Protein AF-A0A2N9AM45-F1 (afdb_monomer_lite)

Structure (mmCIF, N/CA/C/O backbone):
data_AF-A0A2N9AM45-F1
#
_entry.id   AF-A0A2N9AM45-F1
#
loop_
_atom_site.group_PDB
_atom_site.id
_atom_site.type_symbol
_atom_site.label_atom_id
_atom_site.label_alt_id
_atom_site.label_comp_id
_atom_site.label_asym_id
_atom_site.label_entity_id
_atom_site.label_seq_id
_atom_site.pdbx_PDB_ins_code
_atom_site.Cartn_x
_atom_site.Cartn_y
_atom_site.Cartn_z
_atom_site.occupancy
_atom_site.B_iso_or_equiv
_atom_site.auth_seq_id
_atom_site.auth_comp_id
_atom_site.auth_asym_id
_atom_site.auth_atom_id
_atom_site.pdbx_PDB_model_num
ATOM 1 N N . MET A 1 1 ? 17.273 3.514 34.329 1.00 42.03 1 MET A N 1
ATOM 2 C CA . MET A 1 1 ? 18.452 2.628 34.223 1.00 42.03 1 MET A CA 1
ATOM 3 C C . MET A 1 1 ? 18.001 1.357 33.523 1.00 42.03 1 MET A C 1
ATOM 5 O O . MET A 1 1 ? 17.085 0.725 34.026 1.00 42.03 1 MET A O 1
ATOM 9 N N . ALA A 1 2 ? 18.543 1.046 32.346 1.00 45.50 2 ALA A N 1
ATOM 10 C CA . ALA A 1 2 ? 18.175 -0.137 31.568 1.00 45.50 2 ALA A CA 1
ATOM 11 C C . ALA A 1 2 ? 19.436 -0.976 31.325 1.00 45.50 2 ALA A C 1
ATOM 13 O O . ALA A 1 2 ? 20.410 -0.469 30.775 1.00 45.50 2 ALA A O 1
ATOM 14 N N . SER A 1 3 ? 19.427 -2.228 31.785 1.00 45.94 3 SER A N 1
ATOM 15 C CA . SER A 1 3 ? 20.497 -3.203 31.568 1.00 45.94 3 SER A CA 1
ATOM 16 C C . SER A 1 3 ? 20.273 -3.934 30.242 1.00 45.94 3 SER A C 1
ATOM 18 O O . SER A 1 3 ? 19.283 -4.651 30.093 1.00 45.94 3 SER A O 1
ATOM 20 N N . SER A 1 4 ? 21.183 -3.778 29.284 1.00 48.16 4 SER A N 1
ATOM 21 C CA . SER A 1 4 ? 21.228 -4.568 28.051 1.00 48.16 4 SER A CA 1
ATOM 22 C C . SER A 1 4 ? 21.951 -5.892 28.311 1.00 48.16 4 SER A C 1
ATOM 24 O O . SER A 1 4 ? 23.176 -5.959 28.357 1.00 48.16 4 SER A O 1
ATOM 26 N N . GLY A 1 5 ? 21.176 -6.956 28.516 1.00 45.25 5 GLY A N 1
ATOM 27 C CA . GLY A 1 5 ? 21.686 -8.321 28.601 1.00 45.25 5 GLY A CA 1
ATOM 28 C C . GLY A 1 5 ? 21.808 -8.961 27.218 1.00 45.25 5 GLY A C 1
ATOM 29 O O . GLY A 1 5 ? 20.813 -9.084 26.510 1.00 45.25 5 GLY A O 1
ATOM 30 N N . GLY A 1 6 ? 23.014 -9.422 26.878 1.00 43.62 6 GLY A N 1
ATOM 31 C CA . GLY A 1 6 ? 23.218 -10.496 25.902 1.00 43.62 6 GLY A CA 1
ATOM 32 C C . GLY A 1 6 ? 23.847 -10.080 24.573 1.00 43.62 6 GLY A C 1
ATOM 33 O O . GLY A 1 6 ? 23.189 -9.554 23.678 1.00 43.62 6 GLY A O 1
ATOM 34 N N . THR A 1 7 ? 25.132 -10.396 24.425 1.00 56.56 7 THR A N 1
ATOM 35 C CA . THR A 1 7 ? 25.917 -10.344 23.187 1.00 56.56 7 THR A CA 1
ATOM 36 C C . THR A 1 7 ? 25.301 -11.282 22.142 1.00 56.56 7 THR A C 1
ATOM 38 O O . THR A 1 7 ? 25.231 -12.492 22.344 1.00 56.56 7 THR A O 1
ATOM 41 N N . ARG A 1 8 ? 24.824 -10.735 21.019 1.00 55.84 8 ARG A N 1
ATOM 42 C CA . ARG A 1 8 ? 24.009 -11.452 20.022 1.00 55.84 8 ARG A CA 1
ATOM 43 C C . ARG A 1 8 ? 24.832 -12.073 18.885 1.00 55.84 8 ARG A C 1
ATOM 45 O O . ARG A 1 8 ? 24.434 -11.984 17.728 1.00 55.84 8 ARG A O 1
ATOM 52 N N . SER A 1 9 ? 25.959 -12.705 19.205 1.00 50.28 9 SER A N 1
ATOM 53 C CA . SER A 1 9 ? 26.832 -13.316 18.193 1.00 50.28 9 SER A CA 1
ATOM 54 C C . SER A 1 9 ? 27.153 -14.762 18.570 1.00 50.28 9 SER A C 1
ATOM 56 O O . SER A 1 9 ? 28.109 -15.024 19.289 1.00 50.28 9 SER A O 1
ATOM 58 N N . LEU A 1 10 ? 26.328 -15.702 18.096 1.00 55.09 10 LEU A N 1
ATOM 59 C CA . LEU A 1 10 ? 26.526 -17.155 18.248 1.00 55.09 10 LEU A CA 1
ATOM 60 C C . LEU A 1 10 ? 27.482 -17.755 17.196 1.00 55.09 10 LEU A C 1
ATOM 62 O O . LEU A 1 10 ? 27.708 -18.961 17.190 1.00 55.09 10 LEU A O 1
ATOM 66 N N . HIS A 1 11 ? 28.060 -16.931 16.317 1.00 43.56 11 HIS A N 1
ATOM 67 C CA . HIS A 1 11 ? 28.970 -17.370 15.260 1.00 43.56 11 HIS A CA 1
ATOM 68 C C . HIS A 1 11 ? 30.171 -16.419 15.151 1.00 43.56 11 HIS A C 1
ATOM 70 O O . HIS A 1 11 ? 30.001 -15.214 15.371 1.00 43.56 11 HIS A O 1
ATOM 76 N N . PRO A 1 12 ? 31.374 -16.927 14.822 1.00 56.88 12 PRO A N 1
ATOM 77 C CA . PRO A 1 12 ? 32.504 -16.072 14.478 1.00 56.88 12 PRO A CA 1
ATOM 78 C C . PRO A 1 12 ? 32.150 -15.194 13.269 1.00 56.88 12 PRO A C 1
ATOM 80 O O . PRO A 1 12 ? 31.387 -15.606 12.393 1.00 56.88 12 PRO A O 1
ATOM 83 N N . ALA A 1 13 ? 32.687 -13.971 13.243 1.00 59.56 13 ALA A N 1
ATOM 84 C CA . ALA A 1 13 ? 32.516 -13.064 12.114 1.00 59.56 13 ALA A CA 1
ATOM 85 C C . ALA A 1 13 ? 33.031 -13.737 10.833 1.00 59.56 13 ALA A C 1
ATOM 87 O O . ALA A 1 13 ? 34.104 -14.342 10.843 1.00 59.56 13 ALA A O 1
ATOM 88 N N . ALA A 1 14 ? 32.251 -13.661 9.752 1.00 53.59 14 ALA A N 1
ATOM 89 C CA . ALA A 1 14 ? 32.642 -14.226 8.468 1.00 53.59 14 ALA A CA 1
ATOM 90 C C . ALA A 1 14 ? 33.984 -13.620 8.024 1.00 53.59 14 ALA A C 1
ATOM 92 O O . ALA A 1 14 ? 34.144 -12.400 8.008 1.00 53.59 14 ALA A O 1
ATOM 93 N N . GLN A 1 15 ? 34.953 -14.478 7.707 1.00 55.19 15 GLN A N 1
ATOM 94 C CA . GLN A 1 15 ? 36.259 -14.070 7.209 1.00 55.19 15 GLN A CA 1
ATOM 95 C C . GLN A 1 15 ? 36.184 -13.993 5.682 1.00 55.19 15 GLN A C 1
ATOM 97 O O . GLN A 1 15 ? 36.045 -15.020 5.020 1.00 55.19 15 GLN A O 1
ATOM 102 N N . GLU A 1 16 ? 36.246 -12.782 5.126 1.00 54.72 16 GLU A N 1
ATOM 103 C CA . GLU A 1 16 ? 36.320 -12.574 3.677 1.00 54.72 16 GLU A CA 1
ATOM 104 C C . GLU A 1 16 ? 37.635 -13.164 3.142 1.00 54.72 16 GLU A C 1
ATOM 106 O O . GLU A 1 16 ? 38.732 -12.785 3.560 1.00 54.72 16 GLU A O 1
ATOM 111 N N . THR A 1 17 ? 37.533 -14.137 2.236 1.00 57.00 17 THR A N 1
ATOM 112 C CA . THR A 1 17 ? 38.686 -14.729 1.545 1.00 57.00 17 THR A CA 1
ATOM 113 C C . THR A 1 17 ? 38.927 -14.036 0.207 1.00 57.00 17 THR A C 1
ATOM 115 O O . THR A 1 17 ? 37.981 -13.692 -0.493 1.00 57.00 17 THR A O 1
ATOM 118 N N . GLN A 1 18 ? 40.197 -13.925 -0.190 1.00 55.47 18 GLN A N 1
ATOM 119 C CA . GLN A 1 18 ? 40.722 -13.245 -1.391 1.00 55.47 18 GLN A CA 1
ATOM 120 C C . GLN A 1 18 ? 40.167 -13.699 -2.764 1.00 55.47 18 GLN A C 1
ATOM 122 O O . GLN A 1 18 ? 40.621 -13.210 -3.793 1.00 55.47 18 GLN A O 1
ATOM 127 N N . PHE A 1 19 ? 39.214 -14.633 -2.796 1.00 55.28 19 PHE A N 1
ATOM 128 C CA . PHE A 1 19 ? 38.596 -15.184 -4.007 1.00 55.28 19 PHE A CA 1
ATOM 129 C C . PHE A 1 19 ? 37.180 -14.646 -4.282 1.00 55.28 19 PHE A C 1
ATOM 131 O O . PHE A 1 19 ? 36.583 -15.027 -5.286 1.00 55.28 19 PHE A O 1
ATOM 138 N N . ASP A 1 20 ? 36.647 -13.759 -3.435 1.00 52.44 20 ASP A N 1
ATOM 139 C CA . ASP A 1 20 ? 35.301 -13.179 -3.602 1.00 52.44 20 ASP A CA 1
ATOM 140 C C . ASP A 1 20 ? 35.261 -11.977 -4.571 1.00 52.44 20 ASP A C 1
ATOM 142 O O . ASP A 1 20 ? 34.225 -11.347 -4.770 1.00 52.44 20 ASP A O 1
ATOM 146 N N . ASP A 1 21 ? 36.386 -11.670 -5.226 1.00 54.50 21 ASP A N 1
ATOM 147 C CA . ASP A 1 21 ? 36.489 -10.617 -6.244 1.00 54.50 21 ASP A CA 1
ATOM 148 C C . ASP A 1 21 ? 36.098 -11.154 -7.636 1.00 54.50 21 ASP A C 1
ATOM 150 O O . ASP A 1 21 ? 36.793 -11.011 -8.646 1.00 54.50 21 ASP A O 1
ATOM 154 N N . GLY A 1 22 ? 34.958 -11.849 -7.694 1.00 58.34 22 GLY A N 1
ATOM 155 C CA . GLY A 1 22 ? 34.268 -12.080 -8.956 1.00 58.34 22 GLY A CA 1
ATOM 156 C C . GLY A 1 22 ? 33.804 -10.729 -9.506 1.00 58.34 22 GLY A C 1
ATOM 157 O O . GLY A 1 22 ? 33.405 -9.868 -8.720 1.00 58.34 22 GLY A O 1
ATOM 158 N N . PRO A 1 23 ? 33.814 -10.501 -10.834 1.00 54.00 23 PRO A N 1
ATOM 159 C CA . PRO A 1 23 ? 33.363 -9.234 -11.392 1.00 54.00 23 PRO A CA 1
ATOM 160 C C . PRO A 1 23 ? 31.983 -8.933 -10.824 1.00 54.00 23 PRO A C 1
ATOM 162 O O . PRO A 1 23 ? 31.054 -9.724 -11.024 1.00 54.00 23 PRO A O 1
ATOM 165 N N . SER A 1 24 ? 31.870 -7.821 -10.084 1.00 55.53 24 SER A N 1
ATOM 166 C CA . SER A 1 24 ? 30.598 -7.366 -9.531 1.00 55.53 24 SER A CA 1
ATOM 167 C C . SER A 1 24 ? 29.562 -7.518 -10.633 1.00 55.53 24 SER A C 1
ATOM 169 O O . SER A 1 24 ? 29.710 -6.939 -11.714 1.00 55.53 24 SER A O 1
ATOM 171 N N . ARG A 1 25 ? 28.572 -8.401 -10.424 1.00 48.19 25 ARG A N 1
ATOM 172 C CA . ARG A 1 25 ? 27.485 -8.591 -11.385 1.00 48.19 25 ARG A CA 1
ATOM 173 C C . ARG A 1 25 ? 26.878 -7.209 -11.565 1.00 48.19 25 ARG A C 1
ATOM 175 O O . ARG A 1 25 ? 26.079 -6.773 -10.740 1.00 48.19 25 ARG A O 1
ATOM 182 N N . ARG A 1 26 ? 27.278 -6.500 -12.625 1.00 50.25 26 ARG A N 1
ATOM 183 C CA . ARG A 1 26 ? 26.654 -5.254 -13.048 1.00 50.25 26 ARG A CA 1
ATOM 184 C C . ARG A 1 26 ? 25.230 -5.643 -13.382 1.00 50.25 26 ARG A C 1
ATOM 186 O O . ARG A 1 26 ? 24.944 -6.110 -14.482 1.00 50.25 26 ARG A O 1
ATOM 193 N N . ARG A 1 27 ? 24.338 -5.504 -12.404 1.00 53.28 27 ARG A N 1
ATOM 194 C CA . ARG A 1 27 ? 22.905 -5.682 -12.577 1.00 53.28 27 ARG A CA 1
ATOM 195 C C . ARG A 1 27 ? 22.454 -4.517 -13.450 1.00 53.28 27 ARG A C 1
ATOM 197 O O . ARG A 1 27 ? 22.123 -3.441 -12.964 1.00 53.28 27 ARG A O 1
ATOM 204 N N . ARG A 1 28 ? 22.585 -4.673 -14.768 1.00 51.22 28 ARG A N 1
ATOM 205 C CA . ARG A 1 28 ? 22.243 -3.615 -15.708 1.00 51.22 28 ARG A CA 1
ATOM 206 C C . ARG A 1 28 ? 20.726 -3.553 -15.848 1.00 51.22 28 ARG A C 1
ATOM 208 O O . ARG A 1 28 ? 20.107 -4.522 -16.267 1.00 51.22 28 ARG A O 1
ATOM 215 N N . ARG A 1 29 ? 20.231 -2.337 -15.601 1.00 51.91 29 ARG A N 1
ATOM 216 C CA . ARG A 1 29 ? 18.967 -1.734 -16.039 1.00 51.91 29 ARG A CA 1
ATOM 217 C C . ARG A 1 29 ? 17.701 -2.248 -15.365 1.00 51.91 29 ARG A C 1
ATOM 219 O O . ARG A 1 29 ? 17.135 -3.268 -15.730 1.00 51.91 29 ARG A O 1
ATOM 226 N N . GLN A 1 30 ? 17.198 -1.416 -14.460 1.00 53.75 30 GLN A N 1
ATOM 227 C CA . GLN A 1 30 ? 15.763 -1.254 -14.273 1.00 53.75 30 GLN A CA 1
ATOM 228 C C . GLN A 1 30 ? 15.178 -0.924 -15.660 1.00 53.75 30 GLN A C 1
ATOM 230 O O . GLN A 1 30 ? 15.487 0.120 -16.230 1.00 53.75 30 GLN A O 1
ATOM 235 N N . LEU A 1 31 ? 14.484 -1.891 -16.267 1.00 66.81 31 LEU A N 1
ATOM 236 C CA . LEU A 1 31 ? 13.878 -1.777 -17.605 1.00 66.81 31 LEU A CA 1
ATOM 237 C C . LEU A 1 31 ? 12.548 -1.013 -17.579 1.00 66.81 31 LEU A C 1
ATOM 239 O O . LEU A 1 31 ? 11.911 -0.865 -18.610 1.00 66.81 31 LEU A O 1
ATOM 243 N N . PHE A 1 32 ? 12.135 -0.576 -16.395 1.00 69.19 32 PHE A N 1
ATOM 244 C CA . PHE A 1 32 ? 10.846 0.025 -16.111 1.00 69.19 32 PHE A CA 1
ATOM 245 C C . PHE A 1 32 ? 11.067 1.332 -15.356 1.00 69.19 32 PHE A C 1
ATOM 247 O O . PHE A 1 32 ? 11.975 1.443 -14.522 1.00 69.19 32 PHE A O 1
ATOM 254 N N . ILE A 1 33 ? 10.233 2.315 -15.663 1.00 80.06 33 ILE A N 1
ATOM 255 C CA . ILE A 1 33 ? 10.149 3.574 -14.935 1.00 80.06 33 ILE A CA 1
ATOM 256 C C . ILE A 1 33 ? 9.302 3.312 -13.689 1.00 80.06 33 ILE A C 1
ATOM 258 O O . ILE A 1 33 ? 8.339 2.552 -13.725 1.00 80.06 33 ILE A O 1
ATOM 262 N N . THR A 1 34 ? 9.681 3.889 -12.553 1.00 85.88 34 THR A N 1
ATOM 263 C CA . THR A 1 34 ? 8.870 3.813 -11.334 1.00 85.88 34 THR A CA 1
ATOM 264 C C . THR A 1 34 ? 8.340 5.185 -10.979 1.00 85.88 34 THR A C 1
ATOM 266 O O . THR A 1 34 ? 9.129 6.115 -10.807 1.00 85.88 34 THR A O 1
ATOM 269 N N . THR A 1 35 ? 7.026 5.292 -10.823 1.00 86.56 35 THR A N 1
ATOM 270 C CA . THR A 1 35 ? 6.335 6.542 -10.510 1.00 86.56 35 THR A CA 1
ATOM 271 C C . THR A 1 35 ? 5.837 6.493 -9.062 1.00 86.56 35 THR A C 1
ATOM 273 O O . THR A 1 35 ? 4.942 5.698 -8.758 1.00 86.56 35 THR A O 1
ATOM 276 N N . PRO A 1 36 ? 6.406 7.290 -8.137 1.00 88.31 36 PRO A N 1
ATOM 277 C CA . PRO A 1 36 ? 5.894 7.390 -6.776 1.00 88.31 36 PRO A CA 1
ATOM 278 C C . PRO A 1 36 ? 4.651 8.290 -6.733 1.00 88.31 36 PRO A C 1
ATOM 280 O O . PRO A 1 36 ? 4.667 9.423 -7.210 1.00 88.31 36 PRO A O 1
ATOM 283 N N . LEU A 1 37 ? 3.582 7.797 -6.117 1.00 87.25 37 LEU A N 1
ATOM 284 C CA . LEU A 1 37 ? 2.309 8.485 -5.936 1.00 87.25 37 LEU A CA 1
ATOM 285 C C . LEU A 1 37 ? 1.983 8.583 -4.446 1.00 87.25 37 LEU A C 1
ATOM 287 O O . LEU A 1 37 ? 1.947 7.577 -3.736 1.00 87.25 37 LEU A O 1
ATOM 291 N N . SER A 1 38 ? 1.713 9.797 -3.969 1.00 89.62 38 SER A N 1
ATOM 292 C CA . SER A 1 38 ? 1.212 10.006 -2.610 1.00 89.62 38 SER A CA 1
ATOM 293 C C . SER A 1 38 ? -0.273 9.654 -2.561 1.00 89.62 38 SER A C 1
ATOM 295 O O . SER A 1 38 ? -1.095 10.312 -3.201 1.00 89.62 38 SER A O 1
ATOM 297 N N . MET A 1 39 ? -0.617 8.599 -1.826 1.00 90.31 39 MET A N 1
ATOM 298 C CA . MET A 1 39 ? -1.978 8.084 -1.727 1.00 90.31 39 MET A CA 1
ATOM 299 C C . MET A 1 39 ? -2.606 8.463 -0.392 1.00 90.31 39 MET A C 1
ATOM 301 O O . MET A 1 39 ? -1.987 8.335 0.664 1.00 90.31 39 MET A O 1
ATOM 305 N N . SER A 1 40 ? -3.877 8.867 -0.437 1.00 92.00 40 SER A N 1
ATOM 306 C CA . SER A 1 40 ? -4.726 9.028 0.743 1.00 92.00 40 SER A CA 1
ATOM 307 C C . SER A 1 40 ? -6.054 8.319 0.510 1.00 92.00 40 SER A C 1
ATOM 309 O O . SER A 1 40 ? -6.864 8.737 -0.317 1.00 92.00 40 SER A O 1
ATOM 311 N N . LEU A 1 41 ? -6.269 7.219 1.227 1.00 91.94 41 LEU A N 1
ATOM 312 C CA . LEU A 1 41 ? -7.474 6.407 1.136 1.00 91.94 41 LEU A CA 1
ATOM 313 C C . LEU A 1 41 ? -8.381 6.686 2.328 1.00 91.94 41 LEU A C 1
ATOM 315 O O . LEU A 1 41 ? -7.946 6.645 3.477 1.00 91.94 41 LEU A O 1
ATOM 319 N N . ARG A 1 42 ? -9.663 6.928 2.050 1.00 94.25 42 ARG A N 1
ATOM 320 C CA . ARG A 1 42 ? -10.715 7.002 3.068 1.00 94.25 42 ARG A CA 1
ATOM 321 C C . ARG A 1 42 ? -11.448 5.672 3.086 1.00 94.25 42 ARG A C 1
ATOM 323 O O . ARG A 1 42 ? -12.090 5.322 2.102 1.00 94.25 42 ARG A O 1
ATOM 330 N N . LEU A 1 43 ? -11.333 4.953 4.191 1.00 93.12 43 LEU A N 1
ATOM 331 C CA . LEU A 1 43 ? -11.827 3.593 4.343 1.00 93.12 43 LEU A CA 1
ATOM 332 C C . LEU A 1 43 ? -12.906 3.526 5.426 1.00 93.12 43 LEU A C 1
ATOM 334 O O . LEU A 1 43 ? -12.848 4.235 6.439 1.00 93.12 43 LEU A O 1
ATOM 338 N N . THR A 1 44 ? -13.877 2.637 5.230 1.00 95.06 44 THR A N 1
ATOM 339 C CA . THR A 1 44 ? -14.748 2.168 6.317 1.00 95.06 44 THR A CA 1
ATOM 340 C C . THR A 1 44 ? -13.943 1.308 7.305 1.00 95.06 44 THR A C 1
ATOM 342 O O . THR A 1 44 ? -12.837 0.867 6.975 1.00 95.06 44 THR A O 1
ATOM 345 N N . PRO A 1 45 ? -14.460 1.026 8.517 1.00 93.06 45 PRO A N 1
ATOM 346 C CA . PRO A 1 45 ? -13.764 0.163 9.473 1.00 93.06 45 PRO A CA 1
ATOM 347 C C . PRO A 1 45 ? -13.457 -1.231 8.908 1.00 93.06 45 PRO A C 1
ATOM 349 O O . PRO A 1 45 ? -12.350 -1.734 9.079 1.00 93.06 45 PRO A O 1
ATOM 352 N N . GLU A 1 46 ? -14.397 -1.826 8.170 1.00 94.00 46 GLU A N 1
ATOM 353 C CA . GLU A 1 46 ? -14.223 -3.138 7.532 1.00 94.00 46 GLU A CA 1
ATOM 354 C C . GLU A 1 46 ? -13.118 -3.112 6.469 1.00 94.00 46 GLU A C 1
ATOM 356 O O . GLU A 1 46 ? -12.217 -3.951 6.476 1.00 94.00 46 GLU A O 1
ATOM 361 N N . GLN A 1 47 ? -13.121 -2.095 5.603 1.00 94.06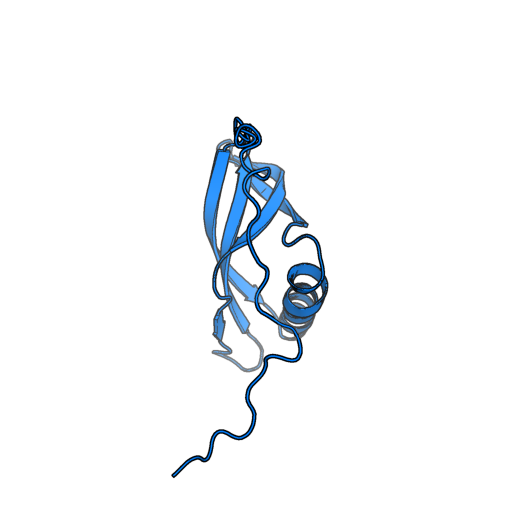 47 GLN A N 1
ATOM 362 C CA . GLN A 1 47 ? -12.079 -1.908 4.590 1.00 94.06 47 GLN A CA 1
ATOM 363 C C . GLN A 1 47 ? -10.704 -1.660 5.218 1.00 94.06 47 GLN A C 1
ATOM 365 O O . GLN A 1 47 ? -9.696 -2.140 4.704 1.00 94.06 47 GLN A O 1
ATOM 370 N N . PHE A 1 48 ? -10.648 -0.937 6.339 1.00 92.62 48 PHE A N 1
ATOM 371 C CA . PHE A 1 48 ? -9.403 -0.705 7.065 1.00 92.62 48 PHE A CA 1
ATOM 372 C C . PHE A 1 48 ? -8.819 -2.002 7.632 1.00 92.62 48 PHE A C 1
ATOM 374 O O . PHE A 1 48 ? -7.612 -2.216 7.530 1.00 92.62 48 PHE A O 1
ATOM 381 N N . VAL A 1 49 ? -9.65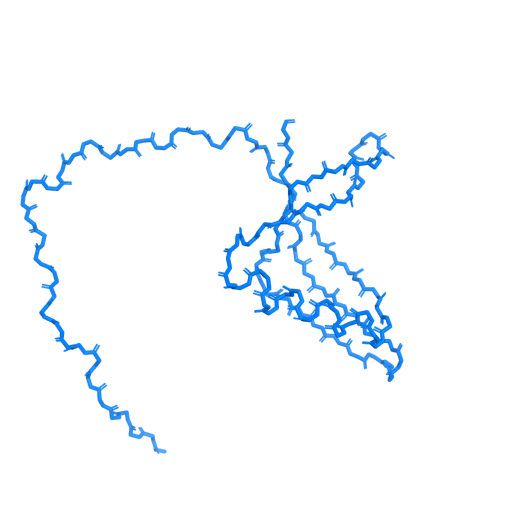1 -2.891 8.183 1.00 92.88 49 VAL A N 1
ATOM 382 C CA . VAL A 1 49 ? -9.198 -4.210 8.659 1.00 92.88 49 VAL A CA 1
ATOM 383 C C . VAL A 1 49 ? -8.618 -5.033 7.508 1.00 92.88 49 VAL A C 1
ATOM 385 O O . VAL A 1 49 ? -7.532 -5.592 7.660 1.00 92.88 49 VAL A O 1
ATOM 388 N N . ILE A 1 50 ? -9.286 -5.046 6.349 1.00 92.94 50 ILE A N 1
ATOM 389 C CA . ILE A 1 50 ? -8.799 -5.735 5.144 1.00 92.94 50 ILE A CA 1
ATOM 390 C C . ILE A 1 50 ? -7.455 -5.151 4.697 1.00 92.94 50 ILE A C 1
ATOM 392 O O . ILE A 1 50 ? -6.494 -5.894 4.504 1.00 92.94 50 ILE A O 1
ATOM 396 N N . PHE A 1 51 ? -7.353 -3.823 4.595 1.00 90.75 51 PHE A N 1
ATOM 397 C CA . PHE A 1 51 ? -6.110 -3.152 4.215 1.00 90.75 51 PHE A CA 1
ATOM 398 C C . PHE A 1 51 ? -4.972 -3.468 5.193 1.00 90.75 51 PHE A C 1
ATOM 400 O O . PHE A 1 51 ? -3.853 -3.762 4.778 1.00 90.75 51 PHE A O 1
ATOM 407 N N . LYS A 1 52 ? -5.248 -3.442 6.501 1.00 89.50 52 LYS A N 1
ATOM 408 C CA . LYS A 1 52 ? -4.254 -3.740 7.534 1.00 89.50 52 LYS A CA 1
ATOM 409 C C . LYS A 1 52 ? -3.763 -5.185 7.441 1.00 89.50 52 LYS A C 1
ATOM 411 O O . LYS A 1 52 ? -2.564 -5.415 7.570 1.00 89.50 52 LYS A O 1
ATOM 416 N N . ALA A 1 53 ? -4.666 -6.137 7.208 1.00 88.44 53 ALA A N 1
ATOM 417 C CA . ALA A 1 53 ? -4.310 -7.538 7.010 1.00 88.44 53 ALA A CA 1
ATOM 418 C C . ALA A 1 53 ? -3.429 -7.716 5.765 1.00 88.44 53 ALA A C 1
ATOM 420 O O . ALA A 1 53 ? -2.366 -8.319 5.866 1.00 88.44 53 ALA A O 1
ATOM 421 N N . PHE A 1 54 ? -3.809 -7.111 4.637 1.00 86.69 54 PHE A N 1
ATOM 422 C CA . PHE A 1 54 ? -3.005 -7.102 3.412 1.00 86.69 54 PHE A CA 1
ATOM 423 C C . PHE A 1 54 ? -1.605 -6.506 3.642 1.00 86.69 54 PHE A C 1
ATOM 425 O O . PHE A 1 54 ? -0.592 -7.085 3.254 1.00 86.69 54 PHE A O 1
ATOM 432 N N . HIS A 1 55 ? -1.522 -5.367 4.332 1.00 85.31 55 HIS A N 1
ATOM 433 C CA . HIS A 1 55 ? -0.247 -4.703 4.586 1.00 85.31 55 HIS A CA 1
ATOM 434 C C . HIS A 1 55 ? 0.677 -5.513 5.512 1.00 85.31 55 HIS A C 1
ATOM 436 O O . HIS A 1 55 ? 1.867 -5.651 5.233 1.00 85.31 55 HIS A O 1
ATOM 442 N N . LEU A 1 56 ? 0.145 -6.069 6.604 1.00 83.88 56 LEU A N 1
ATOM 443 C CA . LEU A 1 56 ? 0.948 -6.796 7.593 1.00 83.88 56 LEU A CA 1
ATOM 444 C C . LEU A 1 56 ? 1.276 -8.228 7.181 1.00 83.88 56 LEU A C 1
ATOM 446 O O . LEU A 1 56 ? 2.344 -8.719 7.537 1.00 83.88 56 LEU A O 1
ATOM 450 N N . ASN A 1 57 ? 0.373 -8.893 6.468 1.00 80.50 57 ASN A N 1
ATOM 451 C CA . ASN A 1 57 ? 0.540 -10.296 6.124 1.00 80.50 57 ASN A CA 1
ATOM 452 C C . ASN A 1 57 ? 1.112 -10.426 4.717 1.00 80.50 57 ASN A C 1
ATOM 454 O O . ASN A 1 57 ? 2.181 -11.003 4.568 1.00 80.50 57 ASN A O 1
ATOM 458 N N . ASP A 1 58 ? 0.490 -9.832 3.701 1.00 71.12 58 ASP A N 1
ATOM 459 C CA . ASP A 1 58 ? 0.848 -10.122 2.306 1.00 71.12 58 ASP A CA 1
ATOM 460 C C . ASP A 1 58 ? 2.084 -9.339 1.845 1.00 71.12 58 ASP A C 1
ATOM 462 O O . ASP A 1 58 ? 2.965 -9.879 1.169 1.00 71.12 58 ASP A O 1
ATOM 466 N N . LEU A 1 59 ? 2.199 -8.067 2.242 1.00 75.75 59 LEU A N 1
ATOM 467 C CA . LEU A 1 59 ? 3.337 -7.234 1.840 1.00 75.75 59 LEU A CA 1
ATOM 468 C C . LEU A 1 59 ? 4.598 -7.485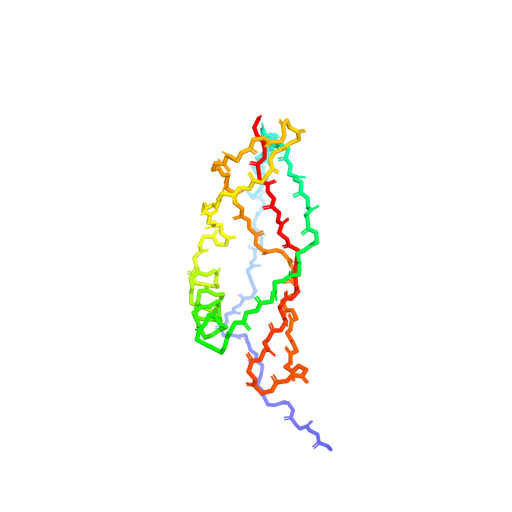 2.671 1.00 75.75 59 LEU A C 1
ATOM 470 O O . LEU A 1 59 ? 5.699 -7.435 2.118 1.00 75.75 59 LEU A O 1
ATOM 474 N N . ASN A 1 60 ? 4.459 -7.782 3.964 1.00 66.81 60 ASN A N 1
ATOM 475 C CA . ASN A 1 60 ? 5.602 -7.987 4.858 1.00 66.81 60 ASN A CA 1
ATOM 476 C C . ASN A 1 60 ? 6.195 -9.405 4.807 1.00 66.81 60 ASN A C 1
ATOM 478 O O . ASN A 1 60 ? 7.369 -9.556 5.141 1.00 66.81 60 ASN A O 1
ATOM 482 N N . THR A 1 61 ? 5.446 -10.432 4.382 1.00 60.53 61 THR A N 1
ATOM 483 C CA . THR A 1 61 ? 5.951 -11.825 4.359 1.00 60.53 61 THR A CA 1
ATOM 484 C C . THR A 1 61 ? 6.494 -12.293 3.008 1.00 60.53 61 THR A C 1
ATOM 486 O O . THR A 1 61 ? 7.071 -13.377 2.932 1.00 60.53 61 THR A O 1
ATOM 489 N N . GLY A 1 62 ? 6.375 -11.493 1.943 1.00 62.19 62 GLY A N 1
ATOM 490 C CA . GLY A 1 62 ? 6.769 -11.939 0.607 1.00 62.19 62 GLY A CA 1
ATOM 491 C C . GLY A 1 62 ? 7.152 -10.824 -0.359 1.00 62.19 62 GLY A C 1
ATOM 492 O O . GLY A 1 62 ? 8.197 -10.188 -0.230 1.00 62.19 62 GLY A O 1
ATOM 493 N N . ALA A 1 63 ? 6.336 -10.635 -1.397 1.00 59.88 63 ALA A N 1
ATOM 494 C CA . ALA A 1 63 ? 6.767 -10.009 -2.646 1.00 59.88 63 ALA A CA 1
ATOM 495 C C . ALA A 1 63 ? 6.912 -8.476 -2.609 1.00 59.88 63 ALA A C 1
ATOM 497 O O . ALA A 1 63 ? 7.400 -7.913 -3.590 1.00 59.88 63 ALA A O 1
ATOM 498 N N . ARG A 1 64 ? 6.482 -7.789 -1.534 1.00 80.38 64 ARG A N 1
ATOM 499 C CA . ARG A 1 64 ? 6.379 -6.310 -1.420 1.00 80.38 64 ARG A CA 1
ATOM 500 C C . ARG A 1 64 ? 5.700 -5.615 -2.615 1.00 80.38 64 ARG A C 1
ATOM 502 O O . ARG A 1 64 ? 5.733 -4.393 -2.721 1.00 80.38 64 ARG A O 1
ATOM 509 N N . ARG A 1 65 ? 5.102 -6.387 -3.522 1.00 87.12 65 ARG A N 1
ATOM 510 C CA . ARG A 1 65 ? 4.561 -5.986 -4.816 1.00 87.12 65 ARG A CA 1
ATOM 511 C C . ARG A 1 65 ? 3.221 -6.668 -5.009 1.00 87.12 65 ARG A C 1
ATOM 513 O O . ARG A 1 65 ? 3.054 -7.825 -4.632 1.00 87.12 65 ARG A O 1
ATOM 520 N N . PHE A 1 66 ? 2.292 -5.958 -5.619 1.00 88.00 66 PHE A N 1
ATOM 521 C CA . PHE A 1 66 ? 0.934 -6.405 -5.889 1.00 88.00 66 PHE A CA 1
ATOM 522 C C . PHE A 1 66 ? 0.446 -5.775 -7.190 1.00 88.00 66 PHE A C 1
ATOM 524 O O . PHE A 1 66 ? 0.996 -4.774 -7.635 1.00 88.00 66 PHE A O 1
ATOM 531 N N . THR A 1 67 ? -0.571 -6.358 -7.817 1.00 90.06 67 THR A N 1
ATOM 532 C CA . THR A 1 67 ? -1.169 -5.775 -9.025 1.00 90.06 67 THR A CA 1
ATOM 533 C C . THR A 1 67 ? -2.389 -4.958 -8.630 1.00 90.06 67 THR A C 1
ATOM 535 O O . THR A 1 67 ? -3.208 -5.432 -7.843 1.00 90.06 67 THR A O 1
ATOM 538 N N . ALA A 1 68 ? -2.506 -3.739 -9.152 1.00 89.19 68 ALA A N 1
ATOM 539 C CA . ALA A 1 68 ? -3.653 -2.879 -8.901 1.00 89.19 68 ALA A CA 1
ATOM 540 C C . ALA A 1 68 ? -4.050 -2.078 -10.151 1.00 89.19 68 ALA A C 1
ATOM 542 O O . ALA A 1 68 ? -3.180 -1.724 -10.956 1.00 89.19 68 ALA A O 1
ATOM 543 N N . PRO A 1 69 ? -5.349 -1.756 -10.306 1.00 90.31 69 PRO A N 1
ATOM 544 C CA . PRO A 1 69 ? -5.796 -0.778 -11.284 1.00 90.31 69 PRO A CA 1
ATOM 545 C C . PRO A 1 69 ? -5.331 0.618 -10.857 1.00 90.31 69 PRO A C 1
ATOM 547 O O . PRO A 1 69 ? -5.672 1.089 -9.771 1.00 90.31 69 PRO A O 1
ATOM 550 N N . VAL A 1 70 ? -4.579 1.288 -11.720 1.00 87.06 70 VAL A N 1
ATOM 551 C CA . VAL A 1 70 ? -4.120 2.667 -11.527 1.00 87.06 70 VAL A CA 1
ATOM 552 C C . VAL A 1 70 ? -4.539 3.528 -12.709 1.00 87.06 70 VAL A C 1
ATOM 554 O O . VAL A 1 70 ? -4.650 3.044 -13.837 1.00 87.06 70 VAL A O 1
ATOM 557 N N . LEU A 1 71 ? -4.793 4.807 -12.429 1.00 82.31 71 LEU A N 1
ATOM 558 C CA . LEU A 1 71 ? -5.056 5.803 -13.459 1.00 82.31 71 LEU A CA 1
ATOM 559 C C . LEU A 1 71 ? -3.733 6.164 -14.137 1.00 82.31 71 LEU A C 1
ATOM 561 O O . LEU A 1 71 ? -2.802 6.628 -13.479 1.00 82.31 71 LEU A O 1
ATOM 565 N N . LEU A 1 72 ? -3.654 5.923 -15.438 1.00 80.88 72 LEU A N 1
ATOM 566 C CA . LEU A 1 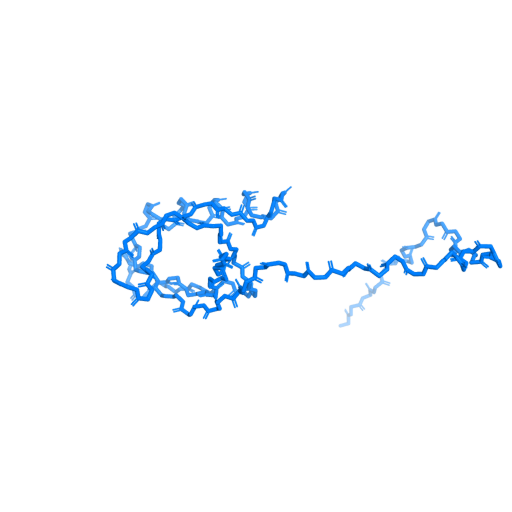72 ? -2.483 6.204 -16.256 1.00 80.88 72 LEU A CA 1
ATOM 567 C C . LEU A 1 72 ? -2.498 7.661 -16.754 1.00 80.88 72 LEU A C 1
ATOM 569 O O . LEU A 1 72 ? -3.544 8.315 -16.717 1.00 80.88 72 LEU A O 1
ATOM 573 N N . PRO A 1 73 ? -1.362 8.190 -17.252 1.00 76.69 73 PRO A N 1
ATOM 574 C CA . PRO A 1 73 ? -1.293 9.558 -17.775 1.00 76.69 73 PRO A CA 1
ATOM 575 C C . PRO A 1 73 ? -2.267 9.852 -18.927 1.00 76.69 73 PRO A C 1
ATOM 577 O O . PRO A 1 73 ? -2.642 11.002 -19.132 1.00 76.69 73 PRO A O 1
ATOM 580 N N . ASP A 1 74 ? -2.695 8.826 -19.664 1.00 82.19 74 ASP A N 1
ATOM 581 C CA . ASP A 1 74 ? -3.691 8.916 -20.739 1.00 82.19 74 ASP A CA 1
ATOM 582 C C . ASP A 1 74 ? -5.148 8.884 -20.234 1.00 82.19 74 ASP A C 1
ATOM 584 O O . ASP A 1 74 ? -6.078 8.777 -21.032 1.00 82.19 74 ASP A O 1
ATOM 588 N N . MET A 1 75 ? -5.354 8.983 -18.915 1.00 83.06 75 MET A N 1
ATOM 589 C CA . MET A 1 75 ? -6.647 8.912 -18.226 1.00 83.06 75 MET A CA 1
ATOM 590 C C . MET A 1 75 ? -7.346 7.547 -18.309 1.00 83.06 75 MET A C 1
ATOM 592 O O . MET A 1 75 ? -8.493 7.418 -17.872 1.00 83.06 75 MET A O 1
ATOM 596 N N . SER A 1 76 ? -6.676 6.508 -18.812 1.00 87.31 76 SER A N 1
ATOM 597 C CA . SER A 1 76 ? -7.192 5.141 -18.788 1.00 87.31 76 SER A CA 1
ATOM 598 C C . SER A 1 76 ? -6.872 4.438 -17.465 1.00 87.31 76 SER A C 1
ATOM 600 O O . SER A 1 76 ? -5.938 4.799 -16.747 1.00 87.31 76 SER A O 1
ATOM 602 N N . ILE A 1 77 ? -7.663 3.418 -17.120 1.00 88.62 77 ILE A N 1
ATOM 603 C CA . ILE A 1 77 ? -7.377 2.547 -15.974 1.00 88.62 77 ILE A CA 1
ATOM 604 C C . ILE A 1 77 ? -6.654 1.306 -16.490 1.00 88.62 77 ILE A C 1
ATOM 606 O O . ILE A 1 77 ? -7.224 0.516 -17.243 1.00 88.62 77 ILE A O 1
ATOM 610 N N . GLY A 1 78 ? -5.414 1.113 -16.048 1.00 87.06 78 GLY A N 1
ATOM 611 C CA . GLY A 1 78 ? -4.595 -0.045 -16.394 1.00 87.06 78 GLY A CA 1
ATOM 612 C C . GLY A 1 78 ? -4.172 -0.833 -15.162 1.00 87.06 78 GLY A C 1
ATOM 613 O O . GLY A 1 78 ? -3.948 -0.267 -14.096 1.00 87.06 78 GLY A O 1
ATOM 614 N N . GLN A 1 79 ? -4.024 -2.151 -15.305 1.00 91.69 79 GLN A N 1
ATOM 615 C CA . GLN A 1 79 ? -3.379 -2.965 -14.274 1.00 91.69 79 GLN A CA 1
ATOM 616 C C . GLN A 1 79 ? -1.872 -2.689 -14.288 1.00 91.69 79 GLN A C 1
ATOM 618 O O . GLN A 1 79 ? -1.231 -2.762 -15.344 1.00 91.69 79 GLN A O 1
ATOM 623 N N . ARG A 1 80 ? -1.305 -2.362 -13.126 1.00 89.81 80 ARG A N 1
ATOM 624 C CA . ARG A 1 80 ? 0.137 -2.162 -12.937 1.00 89.81 80 ARG A CA 1
ATOM 625 C C . ARG A 1 80 ? 0.639 -2.905 -11.718 1.00 89.81 80 ARG A C 1
ATOM 627 O O . ARG A 1 80 ? -0.092 -3.113 -10.749 1.00 89.81 80 ARG A O 1
ATOM 634 N N . ILE A 1 81 ? 1.917 -3.265 -11.768 1.00 90.62 81 ILE A N 1
ATOM 635 C CA . ILE A 1 81 ? 2.628 -3.767 -10.599 1.00 90.62 81 ILE A CA 1
ATOM 636 C C . ILE A 1 81 ? 2.940 -2.564 -9.718 1.00 90.62 81 ILE A C 1
ATOM 638 O O . ILE A 1 81 ? 3.595 -1.618 -10.146 1.00 90.62 81 ILE A O 1
ATOM 642 N N . CYS A 1 82 ? 2.461 -2.611 -8.488 1.00 90.44 82 CYS A N 1
ATOM 643 C CA . CYS A 1 82 ? 2.628 -1.572 -7.497 1.00 90.44 82 CYS A CA 1
ATOM 644 C C . CYS A 1 82 ? 3.347 -2.122 -6.268 1.00 90.44 82 CYS A C 1
ATOM 646 O O . CYS A 1 82 ? 3.271 -3.312 -5.966 1.00 90.44 82 CYS A O 1
ATOM 648 N N . SER A 1 83 ? 4.002 -1.250 -5.520 1.00 90.75 83 SER A N 1
ATOM 649 C CA . SER A 1 83 ? 4.526 -1.528 -4.185 1.00 90.75 83 SER A CA 1
ATOM 650 C C . SER A 1 83 ? 4.219 -0.366 -3.255 1.00 90.75 83 SER A C 1
ATOM 652 O O . SER A 1 83 ? 4.046 0.762 -3.707 1.00 90.75 83 SER A O 1
ATOM 654 N N . ILE A 1 84 ? 4.149 -0.627 -1.953 1.00 88.62 84 ILE A N 1
ATOM 655 C CA . ILE A 1 84 ? 4.099 0.439 -0.950 1.00 88.62 84 ILE A CA 1
ATOM 656 C C . ILE A 1 84 ? 5.520 0.629 -0.426 1.00 88.62 84 ILE A C 1
ATOM 658 O O . ILE A 1 84 ? 6.118 -0.326 0.069 1.00 88.62 84 ILE A O 1
ATOM 662 N N . GLU A 1 85 ? 6.058 1.839 -0.557 1.00 83.25 85 GLU A N 1
ATOM 663 C CA . GLU A 1 85 ? 7.363 2.198 0.001 1.00 83.25 85 GLU A CA 1
ATOM 664 C C . GLU A 1 85 ? 7.220 3.187 1.157 1.00 83.25 85 GLU A C 1
ATOM 666 O O . GLU A 1 85 ? 6.353 4.063 1.159 1.00 83.25 85 GLU A O 1
ATOM 671 N N . GLY A 1 86 ? 8.113 3.049 2.138 1.00 80.00 86 GLY A N 1
ATOM 672 C CA . GLY A 1 86 ? 8.117 3.868 3.344 1.00 80.00 86 GLY A CA 1
ATOM 673 C C . GLY A 1 86 ? 7.103 3.415 4.393 1.00 80.00 86 GLY A C 1
ATOM 674 O O . GLY A 1 86 ? 6.675 2.260 4.426 1.00 80.00 86 GLY A O 1
ATOM 675 N N . GLU A 1 87 ? 6.771 4.336 5.293 1.00 82.19 87 GLU A N 1
ATOM 676 C CA . GLU A 1 87 ? 5.832 4.095 6.382 1.00 82.19 87 GLU A CA 1
ATOM 677 C C . GLU A 1 87 ? 4.387 4.306 5.918 1.00 82.19 87 GLU A C 1
ATOM 679 O O . GLU A 1 87 ? 4.064 5.275 5.227 1.00 82.19 87 GLU A O 1
ATOM 684 N N . VAL A 1 88 ? 3.504 3.396 6.328 1.00 87.38 88 VAL A N 1
ATOM 685 C CA . VAL A 1 88 ? 2.061 3.574 6.184 1.00 87.38 88 VAL A CA 1
ATOM 686 C C . VAL A 1 88 ? 1.538 4.242 7.442 1.00 87.38 88 VAL A C 1
ATOM 688 O O . VAL A 1 88 ? 1.602 3.674 8.529 1.00 87.38 88 VAL A O 1
ATOM 691 N N . SER A 1 89 ? 0.975 5.433 7.284 1.00 90.19 89 SER A N 1
ATOM 692 C CA . SER A 1 89 ? 0.337 6.171 8.370 1.00 90.19 89 SER A CA 1
ATOM 693 C C . SER A 1 89 ? -1.177 6.002 8.299 1.00 90.19 89 SER A C 1
ATOM 695 O O . SER A 1 89 ? -1.763 5.908 7.220 1.00 90.19 89 SER A O 1
ATOM 697 N N . TRP A 1 90 ? -1.838 5.954 9.453 1.00 91.38 90 TRP A N 1
ATOM 698 C CA . TRP A 1 90 ? -3.296 5.949 9.510 1.00 91.38 90 TRP A CA 1
ATOM 699 C C . TRP A 1 90 ? -3.823 6.806 10.656 1.00 91.38 90 TRP A C 1
ATOM 701 O O . TRP A 1 90 ? -3.197 6.946 11.704 1.00 91.38 90 TRP A O 1
ATOM 711 N N . SER A 1 91 ? -5.017 7.357 10.463 1.00 91.38 91 SER A N 1
ATOM 712 C CA . SER A 1 91 ? -5.760 8.107 11.473 1.00 91.38 91 SER A CA 1
ATOM 713 C C . SER A 1 91 ? -7.236 7.720 11.445 1.00 91.38 91 SER A C 1
ATOM 715 O O . SER A 1 91 ? -7.759 7.281 10.421 1.00 91.38 91 SER A O 1
ATOM 717 N N . ALA A 1 92 ? -7.915 7.874 12.579 1.00 90.31 92 ALA A N 1
ATOM 718 C CA . ALA A 1 92 ? -9.345 7.609 12.715 1.00 90.31 92 ALA A CA 1
ATOM 719 C C . ALA A 1 92 ? -10.057 8.893 13.168 1.00 90.31 92 ALA A C 1
ATOM 721 O O . ALA A 1 92 ? -10.418 9.012 14.340 1.00 90.31 92 ALA A O 1
ATOM 722 N N . PRO A 1 93 ? -10.220 9.893 12.278 1.00 84.00 93 PRO A N 1
ATOM 723 C CA . PRO A 1 93 ? -10.823 11.177 12.645 1.00 84.00 93 PRO A CA 1
ATOM 724 C C . PRO A 1 93 ? -12.273 11.034 13.129 1.00 84.00 93 PRO A C 1
ATOM 726 O O . PRO A 1 93 ? -12.776 11.889 13.851 1.00 84.00 93 PRO A O 1
ATOM 729 N N . GLN A 1 94 ? -12.958 9.958 12.731 1.00 86.12 94 GLN A N 1
ATOM 730 C CA . GLN A 1 94 ? -14.295 9.595 13.192 1.00 86.12 94 GLN A CA 1
ATOM 731 C C . GLN A 1 94 ? -14.339 8.082 13.421 1.00 86.12 94 GLN A C 1
ATOM 733 O O . GLN A 1 94 ? -13.675 7.334 12.709 1.00 86.12 94 GLN A O 1
ATOM 738 N N . ARG A 1 95 ? -15.165 7.600 14.361 1.00 81.12 95 ARG A N 1
ATOM 739 C CA . ARG A 1 95 ? -15.260 6.155 14.674 1.00 81.12 95 ARG A CA 1
ATOM 740 C C . ARG A 1 95 ? -15.596 5.272 13.464 1.00 81.12 95 ARG A C 1
ATOM 742 O O . ARG A 1 95 ? -15.253 4.098 13.456 1.00 81.12 95 ARG A O 1
ATOM 749 N N . SER A 1 96 ? -16.263 5.828 12.456 1.00 88.56 96 SER A N 1
ATOM 750 C CA . SER A 1 96 ? -16.680 5.125 11.240 1.00 88.56 96 SER A CA 1
ATOM 751 C C . SER A 1 96 ? -15.814 5.429 10.015 1.00 88.56 96 SER A C 1
ATOM 753 O O . SER A 1 96 ? -16.165 5.012 8.912 1.00 88.56 96 SER A O 1
ATOM 755 N N . ARG A 1 97 ? -14.710 6.174 10.163 1.00 90.62 97 ARG A N 1
ATOM 756 C CA . ARG A 1 97 ? -13.857 6.572 9.038 1.00 90.62 97 ARG A CA 1
ATOM 757 C C . ARG A 1 97 ? -12.388 6.509 9.408 1.00 90.62 97 ARG A C 1
ATOM 759 O O . ARG A 1 97 ? -11.937 7.205 10.314 1.00 90.62 97 ARG A O 1
ATOM 766 N N . TYR A 1 98 ? -11.648 5.739 8.626 1.00 93.62 98 TYR A N 1
ATOM 767 C CA . 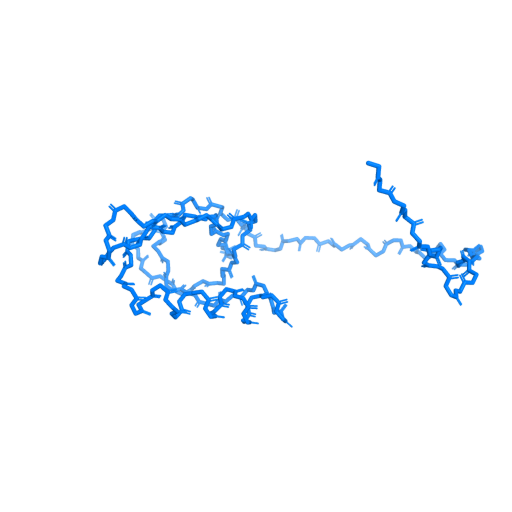TYR A 1 98 ? -10.199 5.655 8.695 1.00 93.62 98 TYR A CA 1
ATOM 768 C C . TYR A 1 98 ? -9.600 6.356 7.483 1.00 93.62 98 TYR A C 1
ATOM 770 O O . TYR A 1 98 ? -10.111 6.245 6.369 1.00 93.62 98 TYR A O 1
ATOM 778 N N . VAL A 1 99 ? -8.521 7.094 7.701 1.00 94.00 99 VAL A N 1
ATOM 779 C CA . VAL A 1 99 ? -7.710 7.676 6.635 1.00 94.00 99 VAL A CA 1
ATOM 780 C C . VAL A 1 99 ? -6.364 6.985 6.672 1.00 94.00 99 VAL A C 1
ATOM 782 O O . VAL A 1 99 ? -5.713 6.993 7.714 1.00 94.00 99 VAL A O 1
ATOM 785 N N . VAL A 1 100 ? -5.965 6.388 5.555 1.00 93.38 100 VAL A N 1
ATOM 786 C CA . VAL A 1 100 ? -4.672 5.720 5.393 1.00 93.38 100 VAL A CA 1
ATOM 787 C C . VAL A 1 100 ? -3.865 6.474 4.349 1.00 93.38 100 VAL A C 1
ATOM 789 O O . VAL A 1 100 ? -4.363 6.746 3.258 1.00 93.38 100 VAL A O 1
ATOM 792 N N . THR A 1 101 ? -2.626 6.803 4.682 1.00 93.00 101 THR A N 1
ATOM 793 C CA . THR A 1 101 ? -1.710 7.579 3.848 1.00 93.00 101 THR A CA 1
ATOM 794 C C . THR A 1 101 ? -0.396 6.839 3.664 1.00 93.00 101 THR A C 1
ATOM 796 O O . THR A 1 101 ? 0.201 6.362 4.629 1.00 93.00 101 THR A O 1
ATOM 799 N N . PHE A 1 102 ? 0.039 6.708 2.413 1.00 91.62 102 PHE A N 1
ATOM 800 C CA . PHE A 1 102 ? 1.248 5.971 2.047 1.00 91.62 102 PHE A CA 1
ATOM 801 C C . PHE A 1 102 ? 1.744 6.366 0.655 1.00 91.62 102 PHE A C 1
ATOM 803 O O . PHE A 1 102 ? 1.004 6.958 -0.133 1.00 91.62 102 PHE A O 1
ATOM 810 N N . THR A 1 103 ? 2.981 5.990 0.334 1.00 90.75 103 THR A N 1
ATOM 811 C CA . THR A 1 103 ? 3.540 6.159 -1.011 1.00 90.75 103 THR A CA 1
ATOM 812 C C . THR A 1 103 ? 3.346 4.877 -1.811 1.00 90.75 103 THR A C 1
ATOM 814 O O . THR A 1 103 ? 3.892 3.828 -1.467 1.00 90.75 103 THR A O 1
ATOM 817 N N . LEU A 1 104 ? 2.562 4.958 -2.882 1.00 90.25 104 LEU A N 1
ATOM 818 C CA . LEU A 1 104 ? 2.397 3.893 -3.863 1.00 90.25 104 LEU A CA 1
ATOM 819 C C . LEU A 1 104 ? 3.434 4.079 -4.969 1.00 90.25 104 LEU A C 1
ATOM 821 O O . LEU A 1 104 ? 3.422 5.084 -5.667 1.00 90.25 104 LEU A O 1
ATOM 825 N N . VAL A 1 105 ? 4.317 3.111 -5.154 1.00 90.19 105 VAL A N 1
ATOM 826 C CA . VAL A 1 105 ? 5.271 3.091 -6.263 1.00 90.19 105 VAL A CA 1
ATOM 827 C C . VAL A 1 105 ? 4.698 2.222 -7.369 1.00 90.19 105 VAL A C 1
ATOM 829 O O . VAL A 1 105 ? 4.519 1.020 -7.182 1.00 90.19 105 VAL A O 1
ATOM 832 N N . VAL A 1 106 ? 4.404 2.831 -8.512 1.00 89.44 106 VAL A N 1
ATOM 833 C CA . VAL A 1 106 ? 3.869 2.156 -9.699 1.00 89.44 106 VAL A CA 1
ATOM 834 C C . VAL A 1 106 ? 5.017 1.823 -10.642 1.00 89.44 106 VAL A C 1
ATOM 836 O O . VAL A 1 106 ? 5.862 2.675 -10.902 1.00 89.44 106 VAL A O 1
ATOM 839 N N . GLN A 1 107 ? 5.075 0.589 -11.139 1.00 87.94 107 GLN A N 1
ATOM 840 C CA . GLN A 1 107 ? 6.019 0.185 -12.180 1.00 87.94 107 GLN A CA 1
ATOM 841 C C . GLN A 1 107 ? 5.380 0.374 -13.557 1.00 87.94 107 GLN A C 1
ATOM 843 O O . GLN A 1 107 ? 4.460 -0.363 -13.913 1.00 87.94 107 GLN A O 1
ATOM 848 N N . ASP A 1 108 ? 5.896 1.333 -14.318 1.00 74.31 108 ASP A N 1
ATOM 849 C CA . ASP A 1 108 ? 5.518 1.635 -15.696 1.00 74.31 108 ASP A CA 1
ATOM 850 C C . ASP A 1 108 ? 6.557 1.047 -16.666 1.00 74.31 108 ASP A C 1
ATOM 852 O O . ASP A 1 108 ? 7.768 1.140 -16.439 1.00 74.31 108 ASP A O 1
ATOM 856 N N . TRP A 1 109 ? 6.083 0.400 -17.730 1.00 64.06 109 TRP A N 1
ATOM 857 C CA . TRP A 1 109 ? 6.901 -0.238 -18.768 1.00 64.06 109 TRP A CA 1
ATOM 858 C C . TRP A 1 109 ? 6.968 0.593 -20.046 1.00 64.06 109 TRP A C 1
ATOM 860 O O . TRP A 1 109 ? 5.974 1.290 -20.355 1.00 64.06 109 TRP A O 1
#

Organism: Methylorubrum extorquens (NCBI:txid408)

pLDDT: mean 76.47, std 16.8, range [42.03, 95.06]

Foldseek 3Di:
DDDDDDDPDPDPDDDDDPPPVDPDPPPDDPPWDKDKDKDKDKDFPVRVVVVVCCVPPVCVPDDQWDWDFDQDPVRDTDIWIKGWDDDWDWDPPDPGIIIIITIIITTGD
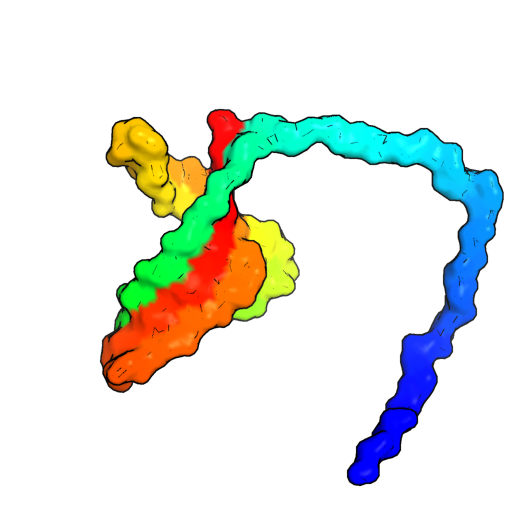
Sequence (109 aa):
MASSGGTRSLHPAAQETQFDDGPSRRRRRQLFITTPLSMSLRLTPEQFVIFKAFHLNDLNTGARRFTAPVLLPDMSIGQRICSIEGEVSWSAPQRSRYVVTFTLVVQDW

Secondary structure (DSSP, 8-state):
---------SSPPP---TT------------SEEEEEEEEEEE-HHHHHHHHHIIIIIIHHTTSEEEEEEE-TTS-EEEEEEEEEEEEEEEEEETTEEEEEEEEEEEE-

Radius of gyration: 21.0 Å; chains: 1; bounding box: 57×28×55 Å